Protein AF-A0A803NEM0-F1 (afdb_monomer_lite)

Foldseek 3Di:
DVVVVVVVLLVLLVQLLVCLLVLPPVSVVVSCVVPVCNQVVQQDDVDDPDQAGSLLSNLLVLSLVSNLSVCVSPVCQQLAAGPPWRHGSLLNNLLVLSQSSNVSSCVSPLCQQCRQTNQGDGSLLNNLLNLSQNSNLVNCVSPVCSQCGATPVRDGSVNNNVVNVHDHPPSPPPPPD

pLDDT: mean 86.52, std 13.96, range [38.09, 98.25]

InterPro domains:
  IPR00211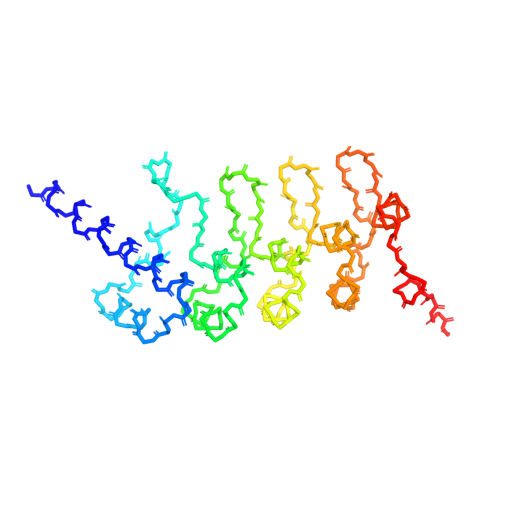0 Ankyrin repeat [PF12796] (90-166)
  IPR002110 Ankyrin repeat [PS50088] (85-117)
  IPR002110 Ankyrin repeat [PS50088] (119-141)
  IPR002110 Ankyrin repeat [SM00248] (11-40)
  IPR002110 Ankyrin repeat [SM00248] (50-79)
  IPR002110 Ankyrin repeat [SM00248] (85-114)
  IPR002110 Ankyrin repeat [SM00248] (119-148)
  IPR036770 Ankyrin repeat-containing domain superfamily [G3DSA:1.25.40.20] (12-175)
  IPR036770 Ankyrin repeat-containing domain superfamily [SSF48403] (16-166)

Sequence (177 aa):
MEAQIERSQLLAITRLYDAALKGDVPSLLKLLEEDPLILDRCIIGKSGSFMQSPLHVAANIGHVNFTEEIIKQKPELVELVDQIKRSSPLHIASAKGNLKIVEILLAVNPSICYTHDQDGKTPVHVAAINGQIEVLRTLLKVEPQAAWERTIGGGTVLHLCVKHKQIVFEVFDRNDG

Organism: Chenopodium quinoa (NCBI:txid63459)

Radius of gyration: 17.69 Å; chains: 1; bounding box: 37×31×61 Å

Structure (mmCIF, N/CA/C/O backbone):
data_AF-A0A803NEM0-F1
#
_entry.id   AF-A0A803NEM0-F1
#
loop_
_atom_site.group_PDB
_atom_site.id
_atom_site.type_symbol
_atom_site.label_atom_id
_atom_site.label_alt_id
_atom_site.label_comp_id
_atom_site.label_asym_id
_atom_site.label_entity_id
_atom_site.label_seq_id
_atom_site.pdbx_PDB_ins_code
_atom_site.Cartn_x
_atom_site.Cartn_y
_atom_site.Cartn_z
_atom_site.occupancy
_atom_site.B_iso_or_equiv
_atom_site.auth_seq_id
_atom_site.auth_comp_id
_atom_site.auth_asym_id
_atom_site.auth_atom_id
_atom_site.pdbx_PDB_model_num
ATOM 1 N N . MET A 1 1 ? -15.344 17.876 30.319 1.00 57.84 1 MET A N 1
ATOM 2 C CA . MET A 1 1 ? -15.927 16.643 29.746 1.00 57.84 1 MET A CA 1
ATOM 3 C C . MET A 1 1 ? -15.299 16.336 28.390 1.00 57.84 1 MET A C 1
ATOM 5 O O . MET A 1 1 ? -14.831 15.2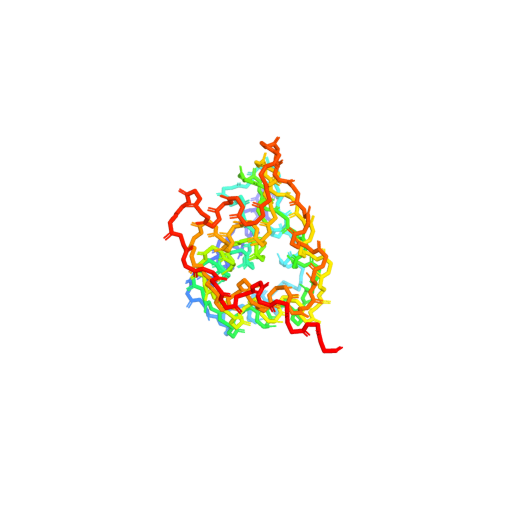23 28.210 1.00 57.84 1 MET A O 1
ATOM 9 N N . GLU A 1 2 ? -15.163 17.332 27.510 1.00 55.06 2 GLU A N 1
ATOM 10 C CA . GLU A 1 2 ? -14.490 17.213 26.200 1.00 55.06 2 GLU A CA 1
ATOM 11 C C . GLU A 1 2 ? -13.036 16.715 26.295 1.00 55.06 2 GLU A C 1
ATOM 13 O O . GLU A 1 2 ? -12.699 15.718 25.668 1.00 55.06 2 GLU A O 1
ATOM 18 N N . ALA A 1 3 ? -12.217 17.267 27.199 1.00 62.31 3 ALA A N 1
ATOM 19 C CA . ALA A 1 3 ? -10.824 16.825 27.381 1.00 62.31 3 ALA A CA 1
ATOM 20 C C . ALA A 1 3 ? -10.662 15.346 27.817 1.00 62.31 3 ALA A C 1
ATOM 22 O O . ALA A 1 3 ? -9.633 14.720 27.563 1.00 62.31 3 ALA A O 1
ATOM 23 N N . GLN A 1 4 ? -11.668 14.765 28.484 1.00 60.00 4 GLN A N 1
ATOM 24 C CA . GLN A 1 4 ? -11.642 13.355 28.900 1.00 60.00 4 GLN A CA 1
ATOM 25 C C . GLN A 1 4 ? -11.964 12.427 27.718 1.00 60.00 4 GLN A C 1
ATOM 27 O O . GLN A 1 4 ? -11.393 11.343 27.614 1.00 60.00 4 GLN A O 1
ATOM 32 N N . ILE A 1 5 ? -12.866 12.878 26.840 1.00 61.59 5 ILE A N 1
ATOM 33 C CA . ILE A 1 5 ? -13.292 12.185 25.620 1.00 61.59 5 ILE A CA 1
ATOM 34 C C . ILE A 1 5 ? -12.166 12.217 24.581 1.00 61.59 5 ILE A C 1
ATOM 36 O O . ILE A 1 5 ? -11.844 11.190 23.995 1.00 61.59 5 ILE A O 1
ATOM 40 N N . GLU A 1 6 ? -11.492 13.354 24.413 1.00 66.06 6 GLU A N 1
ATOM 41 C CA . GLU A 1 6 ? -10.321 13.455 23.531 1.00 66.06 6 GLU A CA 1
ATOM 42 C C . GLU A 1 6 ? -9.183 12.532 23.990 1.00 66.06 6 GLU A C 1
ATOM 44 O O . GLU A 1 6 ? -8.553 11.846 23.183 1.00 66.06 6 GLU A O 1
ATOM 49 N N . ARG A 1 7 ? -8.945 12.444 25.306 1.00 68.88 7 ARG A N 1
ATOM 50 C CA . ARG A 1 7 ? -7.903 11.576 25.867 1.00 68.88 7 ARG A CA 1
ATOM 51 C C . ARG A 1 7 ? -8.218 10.087 25.702 1.00 68.88 7 ARG A C 1
ATOM 53 O O . ARG A 1 7 ? -7.304 9.308 25.433 1.00 68.88 7 ARG A O 1
ATOM 60 N N . SER A 1 8 ? -9.478 9.677 25.867 1.00 69.62 8 SER A N 1
ATOM 61 C CA . SER A 1 8 ? -9.883 8.281 25.654 1.00 69.62 8 SER A CA 1
ATOM 62 C C . SER A 1 8 ? -9.849 7.894 24.173 1.00 69.62 8 SER A C 1
ATOM 64 O O . SER A 1 8 ? -9.383 6.803 23.844 1.00 69.62 8 SER A O 1
ATOM 66 N N . GLN A 1 9 ? -10.236 8.805 23.276 1.00 69.25 9 GLN A N 1
ATOM 67 C CA . GLN A 1 9 ? -10.135 8.615 21.827 1.00 69.25 9 GLN A CA 1
ATOM 68 C C . GLN A 1 9 ? -8.678 8.473 21.368 1.00 69.25 9 GLN A C 1
ATOM 70 O O . GLN A 1 9 ? -8.353 7.556 20.615 1.00 69.25 9 GLN A O 1
ATOM 75 N N . LEU A 1 10 ? -7.771 9.315 21.871 1.00 74.06 10 LEU A N 1
ATOM 76 C CA . LEU A 1 10 ? -6.347 9.243 21.533 1.00 74.06 10 LEU A CA 1
ATOM 77 C C . LEU A 1 10 ? -5.701 7.924 21.995 1.00 74.06 10 LEU A C 1
ATOM 79 O O . LEU A 1 10 ? -4.848 7.364 21.300 1.00 74.06 10 LEU A O 1
ATOM 83 N N . LEU A 1 11 ? -6.146 7.380 23.133 1.00 80.56 11 LEU A N 1
ATOM 84 C CA . LEU A 1 11 ? -5.715 6.067 23.613 1.00 80.56 11 LEU A CA 1
ATOM 85 C C . LEU A 1 11 ? -6.217 4.927 22.712 1.00 80.56 11 LEU A C 1
ATOM 87 O O . LEU A 1 11 ? -5.441 4.027 22.391 1.00 80.56 11 LEU A O 1
ATOM 91 N N . ALA A 1 12 ? -7.482 4.966 22.282 1.00 82.56 12 ALA A N 1
ATOM 92 C CA . ALA A 1 12 ? -8.048 3.966 21.372 1.00 82.56 12 ALA A CA 1
ATOM 93 C C . ALA A 1 12 ? -7.328 3.963 20.014 1.00 82.56 12 ALA A C 1
ATOM 95 O O . ALA A 1 12 ? -6.932 2.904 19.527 1.00 82.56 12 ALA A O 1
ATOM 96 N N . ILE A 1 13 ? -7.057 5.148 19.457 1.00 82.81 13 ILE A N 1
ATOM 97 C CA . ILE A 1 13 ? -6.282 5.303 18.218 1.00 82.81 13 ILE A CA 1
ATOM 98 C C . ILE A 1 13 ? -4.870 4.727 18.390 1.00 82.81 13 ILE A C 1
ATOM 100 O O . ILE A 1 13 ? -4.400 3.980 17.538 1.00 82.81 13 ILE A O 1
ATOM 104 N N . THR A 1 14 ? -4.204 5.003 19.512 1.00 85.62 14 THR A N 1
ATOM 105 C CA . THR A 1 14 ? -2.864 4.452 19.785 1.00 85.62 14 THR A CA 1
ATOM 106 C C . THR A 1 14 ? -2.878 2.920 19.843 1.00 85.62 14 THR A C 1
ATOM 108 O O . THR A 1 14 ? -2.011 2.276 19.256 1.00 85.62 14 THR A O 1
ATOM 111 N N . ARG A 1 15 ? -3.885 2.320 20.497 1.00 89.25 15 ARG A N 1
ATOM 112 C CA . ARG A 1 15 ? -4.072 0.857 20.547 1.00 89.25 15 ARG A CA 1
ATOM 113 C C . ARG A 1 15 ? -4.327 0.265 19.159 1.00 89.25 15 ARG A C 1
ATOM 115 O O . ARG A 1 15 ? -3.802 -0.802 18.859 1.00 89.25 15 ARG A O 1
ATOM 122 N N . LEU A 1 16 ? -5.084 0.961 18.311 1.00 90.44 16 LEU A N 1
ATOM 123 C CA . LEU A 1 16 ? -5.327 0.548 16.929 1.00 90.44 16 LEU A CA 1
ATOM 124 C C . LEU A 1 16 ? -4.029 0.517 16.112 1.00 90.44 16 LEU A C 1
ATOM 126 O O . LEU A 1 16 ? -3.782 -0.452 15.396 1.00 90.44 16 LEU A O 1
ATOM 130 N N . TYR A 1 17 ? -3.174 1.536 16.243 1.00 89.00 17 TYR A N 1
ATOM 131 C CA . TYR A 1 17 ? -1.869 1.542 15.576 1.00 89.00 17 TYR A CA 1
ATOM 132 C C . TYR A 1 17 ? -0.924 0.468 16.123 1.00 89.00 17 TYR A C 1
ATOM 134 O O . TYR A 1 17 ? -0.226 -0.159 15.335 1.00 89.00 17 TYR A O 1
ATOM 142 N N . ASP A 1 18 ? -0.922 0.197 17.430 1.00 91.25 18 ASP A N 1
ATOM 143 C CA . ASP A 1 18 ? -0.150 -0.916 18.005 1.00 91.25 18 ASP A CA 1
ATOM 144 C C . ASP A 1 18 ? -0.632 -2.279 17.473 1.00 91.25 18 ASP A C 1
ATOM 146 O O . ASP A 1 18 ? 0.182 -3.119 17.083 1.00 91.25 18 ASP A O 1
ATOM 150 N N . ALA A 1 19 ? -1.950 -2.474 17.355 1.00 93.62 19 ALA A N 1
ATOM 151 C CA . ALA A 1 19 ? -2.525 -3.661 16.725 1.00 93.62 19 ALA A CA 1
ATOM 152 C C . ALA A 1 19 ? -2.107 -3.776 15.250 1.00 93.62 19 ALA A C 1
ATOM 154 O O . ALA A 1 19 ? -1.696 -4.852 14.817 1.00 93.62 19 ALA A O 1
ATOM 155 N N . ALA A 1 20 ? -2.117 -2.671 14.497 1.00 92.75 20 ALA A N 1
ATOM 156 C CA . ALA A 1 20 ? -1.663 -2.640 13.106 1.00 92.75 20 ALA A CA 1
ATOM 157 C C . ALA A 1 20 ? -0.161 -2.908 12.954 1.00 92.75 20 ALA A C 1
ATOM 159 O O . ALA A 1 20 ? 0.243 -3.589 12.015 1.00 92.75 20 ALA A O 1
ATOM 160 N N . LEU A 1 21 ? 0.669 -2.425 13.883 1.00 92.38 21 LEU A N 1
ATOM 161 C CA . LEU A 1 21 ? 2.104 -2.718 13.918 1.00 92.38 21 LEU A CA 1
ATOM 162 C C . LEU A 1 21 ? 2.363 -4.212 14.164 1.00 92.38 21 LEU A C 1
ATOM 164 O O . LEU A 1 21 ? 3.244 -4.809 13.542 1.00 92.38 21 LEU A O 1
ATOM 168 N N . LYS A 1 22 ? 1.578 -4.832 15.050 1.00 94.00 22 LYS A N 1
ATOM 169 C CA . LYS A 1 22 ? 1.699 -6.254 15.406 1.00 94.00 22 LYS A CA 1
ATOM 170 C C . LYS A 1 22 ? 0.978 -7.201 14.443 1.00 94.00 22 LYS A C 1
ATOM 172 O O . LYS A 1 22 ? 1.284 -8.388 14.449 1.00 94.00 22 LYS A O 1
ATOM 177 N N . GLY A 1 23 ? 0.045 -6.696 13.636 1.00 93.94 23 GLY A N 1
ATOM 178 C CA . GLY A 1 23 ? -0.844 -7.520 12.813 1.00 93.94 23 GLY A CA 1
ATOM 179 C C . GLY A 1 23 ? -1.902 -8.262 13.637 1.00 93.94 23 GLY A C 1
ATOM 180 O O . GLY A 1 23 ? -2.378 -9.319 13.227 1.00 93.94 23 GLY A O 1
ATOM 181 N N . ASP A 1 24 ? -2.250 -7.737 14.814 1.00 95.56 24 ASP A N 1
ATOM 182 C CA . ASP A 1 24 ? -3.142 -8.379 15.782 1.00 95.56 24 ASP A CA 1
ATOM 183 C C . ASP A 1 24 ? -4.618 -8.155 15.414 1.00 95.56 24 ASP A C 1
ATOM 185 O O . ASP A 1 24 ? -5.232 -7.141 15.761 1.00 95.56 24 ASP A O 1
ATOM 189 N N . VAL A 1 25 ? -5.183 -9.123 14.688 1.00 95.38 25 VAL A N 1
ATOM 190 C CA . VAL A 1 25 ? -6.593 -9.124 14.269 1.00 95.38 25 VAL A CA 1
ATOM 191 C C . VAL A 1 25 ? -7.563 -9.200 15.460 1.00 95.38 25 VAL A C 1
ATOM 193 O O . VAL A 1 25 ? -8.503 -8.407 15.484 1.00 95.38 25 VAL A O 1
ATOM 196 N N . PRO A 1 26 ? -7.371 -10.071 16.473 1.00 95.31 26 PRO A N 1
ATOM 197 C CA . PRO A 1 26 ? -8.218 -10.062 17.668 1.00 95.31 26 PRO A CA 1
ATOM 198 C C . PRO A 1 26 ? -8.313 -8.696 18.356 1.00 95.31 26 PRO A C 1
ATOM 200 O O . PRO A 1 26 ? -9.410 -8.258 18.705 1.00 95.31 26 PRO A O 1
ATOM 203 N N . SER A 1 27 ? -7.185 -7.998 18.522 1.00 94.06 27 SER A N 1
ATOM 204 C CA . SER A 1 27 ? -7.189 -6.656 19.116 1.00 94.06 27 SER A CA 1
ATOM 205 C C . SER A 1 27 ? -7.927 -5.639 18.245 1.00 94.06 27 SER A C 1
ATOM 207 O O . SER A 1 27 ? -8.646 -4.802 18.787 1.00 94.06 27 SER A O 1
ATOM 209 N N . LEU A 1 28 ? -7.800 -5.722 16.916 1.00 93.56 28 LEU A N 1
ATOM 210 C CA . LEU A 1 28 ? -8.578 -4.898 15.984 1.00 93.56 28 LEU A CA 1
ATOM 211 C C . LEU A 1 28 ? -10.085 -5.132 16.146 1.00 93.56 28 LEU A C 1
ATOM 213 O O . LEU A 1 28 ? -10.828 -4.168 16.305 1.00 93.56 28 LEU A O 1
ATOM 217 N N . LEU A 1 29 ? -10.529 -6.390 16.140 1.00 94.06 29 LEU A N 1
ATOM 218 C CA . LEU A 1 29 ? -11.948 -6.734 16.271 1.00 94.06 29 LEU A CA 1
ATOM 219 C C . LEU A 1 29 ? -12.517 -6.255 17.606 1.00 94.06 29 LEU A C 1
ATOM 221 O O . LEU A 1 29 ? -13.570 -5.627 17.633 1.00 94.06 29 LEU A O 1
ATOM 225 N N . LYS A 1 30 ? -11.774 -6.438 18.701 1.00 93.88 30 LYS A N 1
ATOM 226 C CA . LYS A 1 30 ? -12.172 -5.921 20.013 1.00 93.88 30 LYS A CA 1
ATOM 227 C C . LYS A 1 30 ? -12.302 -4.394 20.024 1.00 93.88 30 LYS A C 1
ATOM 229 O O . LYS A 1 30 ? -13.219 -3.858 20.637 1.00 93.88 30 LYS A O 1
ATOM 234 N N . LEU A 1 31 ? -11.395 -3.678 19.358 1.00 91.31 31 LEU A N 1
ATOM 235 C CA . LEU A 1 31 ? -11.477 -2.218 19.245 1.00 91.31 31 LEU A CA 1
ATOM 236 C C . LEU A 1 31 ? -12.674 -1.770 18.395 1.00 91.31 31 LEU A C 1
ATOM 238 O O . LEU A 1 31 ? -13.276 -0.750 18.709 1.00 91.31 31 LEU A O 1
ATOM 242 N N . LEU A 1 32 ? -13.031 -2.528 17.356 1.00 90.38 32 LEU A N 1
ATOM 243 C CA . LEU A 1 32 ? -14.222 -2.280 16.537 1.00 90.38 32 LEU A CA 1
ATOM 244 C C . LEU A 1 32 ? -15.523 -2.559 17.300 1.00 90.38 32 LEU A C 1
ATOM 246 O O . LEU A 1 32 ? -16.499 -1.838 17.116 1.00 90.38 32 LEU A O 1
ATOM 250 N N . GLU A 1 33 ? -15.535 -3.567 18.175 1.00 90.94 33 GLU A N 1
ATOM 251 C CA . GLU A 1 33 ? -16.645 -3.815 19.103 1.00 90.94 33 GLU A CA 1
ATOM 252 C C . GLU A 1 33 ? -16.799 -2.671 20.120 1.00 90.94 33 GLU A C 1
ATOM 254 O O . GLU A 1 33 ? -17.919 -2.253 20.412 1.00 90.94 33 GLU A O 1
ATOM 259 N N . GLU A 1 34 ? -15.682 -2.151 20.650 1.00 89.81 34 GLU A N 1
ATOM 260 C CA . GLU A 1 34 ? -15.662 -1.006 21.574 1.00 89.81 34 GLU A CA 1
ATOM 261 C C . GLU A 1 34 ? -16.103 0.303 20.877 1.00 89.81 34 GLU A C 1
ATOM 263 O O . GLU A 1 34 ? -16.818 1.111 21.475 1.00 89.81 34 GLU A O 1
ATOM 268 N N . ASP A 1 35 ? -15.685 0.527 19.627 1.00 87.94 35 ASP A N 1
ATOM 269 C CA . ASP A 1 35 ? -15.985 1.729 18.839 1.00 87.94 35 ASP A CA 1
ATOM 270 C C . ASP A 1 35 ? -16.051 1.413 17.328 1.00 87.94 35 ASP A C 1
ATOM 272 O O . ASP A 1 35 ? -15.025 1.429 16.640 1.00 87.94 35 ASP A O 1
ATOM 276 N N . PRO A 1 36 ? -17.256 1.203 16.763 1.00 85.00 36 PRO A N 1
ATOM 277 C CA . PRO A 1 36 ? -17.418 0.856 15.347 1.00 85.00 36 PRO A CA 1
ATOM 278 C C . PRO A 1 36 ? -16.900 1.925 14.374 1.00 85.00 36 PRO A C 1
ATOM 280 O O . PRO A 1 36 ? -16.579 1.625 13.228 1.00 85.00 36 PRO A O 1
ATOM 283 N N . LEU A 1 37 ? -16.805 3.181 14.822 1.00 85.25 37 LEU A N 1
ATOM 284 C CA . LEU A 1 37 ? -16.359 4.316 14.008 1.00 85.25 37 LEU A CA 1
ATOM 285 C C . LEU A 1 37 ? -14.868 4.627 14.197 1.00 85.25 37 LEU A C 1
ATOM 287 O O . LEU A 1 37 ? -14.382 5.650 13.707 1.00 85.25 37 LEU A O 1
ATOM 291 N N . ILE A 1 38 ? -14.115 3.769 14.896 1.00 86.50 38 ILE A N 1
ATOM 292 C CA . ILE A 1 38 ? -12.688 3.993 15.159 1.00 86.50 38 ILE A CA 1
ATOM 293 C C . ILE A 1 38 ? -11.880 4.129 13.859 1.00 86.50 38 ILE A C 1
ATOM 295 O O . ILE A 1 38 ? -10.962 4.950 13.782 1.00 86.50 38 ILE A O 1
ATOM 299 N N . LEU A 1 39 ? -12.263 3.390 12.809 1.00 85.88 39 LEU A N 1
ATOM 300 C CA . LEU A 1 39 ? -11.621 3.459 11.496 1.00 85.88 39 LEU A CA 1
ATOM 301 C C . LEU A 1 39 ? -11.935 4.760 10.750 1.00 85.88 39 LEU A C 1
ATOM 303 O O . LEU A 1 39 ? -11.081 5.231 10.010 1.00 85.88 39 LEU A O 1
ATOM 307 N N . ASP A 1 40 ? -13.094 5.382 10.969 1.00 82.50 40 ASP A N 1
ATOM 308 C CA . ASP A 1 40 ? -13.416 6.706 10.416 1.00 82.50 40 ASP A CA 1
ATOM 309 C C . ASP A 1 40 ? -12.627 7.815 11.112 1.00 82.50 40 ASP A C 1
ATOM 311 O O . ASP A 1 40 ? -12.107 8.725 10.472 1.00 82.50 40 ASP A O 1
ATOM 315 N N . ARG A 1 41 ? -12.484 7.718 12.436 1.00 76.88 41 ARG A N 1
ATOM 316 C CA . ARG A 1 41 ? -11.767 8.715 13.246 1.00 76.88 41 ARG A CA 1
ATOM 317 C C . ARG A 1 41 ? -10.252 8.641 13.084 1.00 76.88 41 ARG A C 1
ATOM 319 O O . ARG A 1 41 ? -9.565 9.635 13.306 1.00 76.88 41 ARG A O 1
ATOM 326 N N . CYS A 1 42 ? -9.721 7.480 12.696 1.00 70.50 42 CYS A N 1
ATOM 327 C CA . CYS A 1 42 ? -8.296 7.325 12.409 1.00 70.50 42 CYS A CA 1
ATOM 328 C C . CYS A 1 42 ? -7.887 7.923 11.048 1.00 70.50 42 CYS A C 1
ATOM 330 O O . CYS A 1 42 ? -6.689 8.018 10.765 1.00 70.50 42 CYS A O 1
ATOM 332 N N . ILE A 1 43 ? -8.858 8.367 10.230 1.00 62.19 43 ILE A N 1
ATOM 333 C CA . ILE A 1 43 ? -8.615 9.075 8.972 1.00 62.19 43 ILE A CA 1
ATOM 334 C C . ILE A 1 43 ? -8.114 10.483 9.291 1.00 62.19 43 ILE A C 1
ATOM 336 O O . ILE A 1 43 ? -8.877 11.429 9.459 1.00 62.19 43 ILE A O 1
ATOM 340 N N . ILE A 1 44 ? -6.788 10.591 9.361 1.00 59.72 44 ILE A N 1
ATOM 341 C CA . ILE A 1 44 ? -6.009 11.783 9.026 1.00 59.72 44 ILE A CA 1
ATOM 342 C C . ILE A 1 44 ? -6.591 13.077 9.631 1.00 59.72 44 ILE A C 1
ATOM 344 O O . ILE A 1 44 ? -7.013 14.013 8.948 1.00 59.72 44 ILE A O 1
ATOM 348 N N . GLY A 1 45 ? -6.580 13.153 10.961 1.00 48.56 45 GLY A N 1
ATOM 349 C CA . GLY A 1 45 ? -6.708 14.434 11.641 1.00 48.56 45 GLY A CA 1
ATOM 350 C C . GLY A 1 45 ? -5.483 15.292 11.323 1.00 48.56 45 GLY A C 1
ATOM 351 O O . GLY A 1 45 ? -4.359 14.868 11.578 1.00 48.56 45 GLY A O 1
ATOM 352 N N . LYS A 1 46 ? -5.685 16.525 10.837 1.00 46.00 46 LYS A N 1
ATOM 353 C CA . LYS A 1 46 ? -4.653 17.571 10.617 1.00 46.00 46 LYS A CA 1
ATOM 354 C C . LYS A 1 46 ? -3.764 17.899 11.843 1.00 46.00 46 LYS A C 1
ATOM 356 O O . LYS A 1 46 ? -2.958 18.818 11.772 1.00 46.00 46 LYS A O 1
ATOM 361 N N . SER A 1 47 ? -3.918 17.187 12.958 1.00 47.75 47 SER A N 1
ATOM 362 C CA . SER A 1 47 ? -3.240 17.421 14.233 1.00 47.75 47 SER A CA 1
ATOM 363 C C . SER A 1 47 ? -2.840 16.120 14.962 1.00 47.75 47 SER A C 1
ATOM 365 O O . SER A 1 47 ? -2.555 16.158 16.157 1.00 47.75 47 SER A O 1
ATOM 367 N N . GLY A 1 48 ? -2.835 14.961 14.291 1.00 52.09 48 GLY A N 1
ATOM 368 C CA . GLY A 1 48 ? -2.453 13.685 14.907 1.00 52.09 48 GLY A CA 1
ATOM 369 C C . GLY A 1 48 ? -0.979 13.329 14.697 1.00 52.09 48 GLY A C 1
ATOM 370 O O . GLY A 1 48 ? -0.438 13.503 13.613 1.00 52.09 48 GLY A O 1
ATOM 371 N N . SER A 1 49 ? -0.345 12.742 15.710 1.00 57.28 49 SER A N 1
ATOM 372 C CA . SER A 1 49 ? 1.000 12.140 15.667 1.00 57.28 49 SER A CA 1
ATOM 373 C C . SER A 1 49 ? 1.165 10.998 14.644 1.00 57.28 49 SER A C 1
ATOM 375 O O . SER A 1 49 ? 2.288 10.556 14.406 1.00 57.28 49 SER A O 1
ATOM 377 N N . PHE A 1 50 ? 0.076 10.532 14.021 1.00 61.91 50 PHE A N 1
ATOM 378 C CA . PHE A 1 50 ? 0.062 9.470 13.015 1.00 61.91 50 PHE A CA 1
ATOM 379 C C . PHE A 1 50 ? -0.357 10.037 11.653 1.00 61.91 50 PHE A C 1
ATOM 381 O O . PHE A 1 50 ? -1.499 10.448 11.465 1.00 61.91 50 PHE A O 1
ATOM 388 N N . MET A 1 51 ? 0.575 10.051 10.697 1.00 77.81 51 MET A N 1
ATOM 389 C CA . MET A 1 51 ? 0.371 10.618 9.353 1.00 77.81 51 MET A CA 1
ATOM 390 C C . MET A 1 51 ? -0.080 9.589 8.301 1.00 77.81 51 MET A C 1
ATOM 392 O O . MET A 1 51 ? -0.222 9.932 7.129 1.00 77.81 51 MET A O 1
ATOM 396 N N . GLN A 1 52 ? -0.276 8.332 8.699 1.00 84.38 52 GLN A N 1
ATOM 397 C CA . GLN A 1 52 ? -0.605 7.189 7.842 1.00 84.38 52 GLN A CA 1
ATOM 398 C C . GLN A 1 52 ? -1.762 6.421 8.471 1.00 84.38 52 GLN A C 1
ATOM 400 O O . GLN A 1 52 ? -1.776 6.328 9.686 1.00 84.38 52 GLN A O 1
ATOM 405 N N . SER A 1 53 ? -2.677 5.836 7.693 1.00 90.44 53 SER A N 1
ATOM 406 C CA . SER A 1 53 ? -3.760 5.010 8.260 1.00 90.44 53 SER A CA 1
ATOM 407 C C . SER A 1 53 ? -3.264 3.634 8.740 1.00 90.44 53 SER A C 1
ATOM 409 O O . SER A 1 53 ? -2.201 3.181 8.303 1.00 90.44 53 SER A O 1
ATOM 411 N N . PRO A 1 54 ? -4.038 2.901 9.562 1.00 91.44 54 PRO A N 1
ATOM 412 C CA . PRO A 1 54 ? -3.688 1.536 9.969 1.00 91.44 54 PRO A CA 1
ATOM 413 C C . PRO A 1 54 ? -3.442 0.589 8.783 1.00 91.44 54 PRO A C 1
ATOM 415 O O . PRO A 1 54 ? -2.579 -0.283 8.859 1.00 91.44 54 PRO A O 1
ATOM 418 N N . LEU A 1 55 ? -4.134 0.803 7.655 1.00 94.44 55 LEU A N 1
ATOM 419 C CA . LEU A 1 55 ? -3.936 0.029 6.427 1.00 94.44 55 LEU A CA 1
ATOM 420 C C . LEU A 1 55 ? -2.566 0.293 5.780 1.00 94.44 55 LEU A C 1
ATOM 422 O O . LEU A 1 55 ? -1.932 -0.639 5.295 1.00 94.44 55 LEU A O 1
ATOM 426 N N . HIS A 1 56 ? -2.066 1.533 5.820 1.00 93.81 56 HIS A N 1
ATOM 427 C CA . HIS A 1 56 ? -0.707 1.852 5.359 1.00 93.81 56 HIS A CA 1
ATOM 428 C C . HIS A 1 56 ? 0.343 1.121 6.201 1.00 93.81 56 HIS A C 1
ATOM 430 O O . HIS A 1 56 ? 1.311 0.589 5.661 1.00 93.81 56 HIS A O 1
ATOM 436 N N . VAL A 1 57 ? 0.142 1.072 7.522 1.00 92.75 57 VAL A N 1
ATOM 437 C CA . VAL A 1 57 ? 1.043 0.375 8.449 1.00 92.75 57 VAL A CA 1
ATOM 438 C C . VAL A 1 57 ? 1.042 -1.128 8.172 1.00 92.75 57 VAL A C 1
ATOM 440 O O . VAL A 1 57 ? 2.110 -1.718 8.005 1.00 92.75 57 VAL A O 1
ATOM 443 N N . ALA A 1 58 ? -0.139 -1.733 8.038 1.00 95.06 58 ALA A N 1
ATOM 444 C CA . ALA A 1 58 ? -0.274 -3.148 7.705 1.00 95.06 58 ALA A CA 1
ATOM 445 C C . ALA A 1 58 ? 0.373 -3.486 6.349 1.00 95.06 58 ALA A C 1
ATOM 447 O O . ALA A 1 58 ? 1.130 -4.454 6.255 1.00 95.06 58 ALA A O 1
ATOM 448 N N . ALA A 1 59 ? 0.164 -2.642 5.330 1.00 96.00 59 ALA A N 1
ATOM 449 C CA . ALA A 1 59 ? 0.789 -2.770 4.014 1.00 96.00 59 ALA A CA 1
ATOM 450 C C . ALA A 1 59 ? 2.317 -2.616 4.055 1.00 96.00 59 ALA A C 1
ATOM 452 O O . ALA A 1 59 ? 3.018 -3.292 3.303 1.00 96.00 59 ALA A O 1
ATOM 453 N N . ASN A 1 60 ? 2.844 -1.759 4.936 1.00 94.25 60 ASN A N 1
ATOM 454 C CA . ASN A 1 60 ? 4.282 -1.541 5.110 1.00 94.25 60 ASN A CA 1
ATOM 455 C C . ASN A 1 60 ? 4.984 -2.743 5.744 1.00 94.25 60 ASN A C 1
ATOM 457 O O . ASN A 1 60 ? 6.122 -3.044 5.381 1.00 94.25 60 ASN A O 1
ATOM 461 N N . ILE A 1 61 ? 4.323 -3.404 6.695 1.00 94.81 61 ILE A N 1
ATOM 462 C CA . ILE A 1 61 ? 4.895 -4.543 7.422 1.00 94.81 61 ILE A CA 1
ATOM 463 C C . ILE A 1 61 ? 4.633 -5.865 6.692 1.00 94.81 61 ILE A C 1
ATOM 465 O O . ILE A 1 61 ? 5.470 -6.759 6.746 1.00 94.81 61 ILE A O 1
ATOM 469 N N . GLY A 1 62 ? 3.521 -5.975 5.959 1.00 95.31 62 GLY A N 1
ATOM 470 C CA . GLY A 1 62 ? 3.134 -7.198 5.250 1.00 95.31 62 GLY A CA 1
ATOM 471 C C . GLY A 1 62 ? 2.100 -8.049 5.988 1.00 95.31 62 GLY A C 1
ATOM 472 O O . GLY A 1 62 ? 2.000 -9.248 5.737 1.00 95.31 62 GLY A O 1
ATOM 473 N N . HIS A 1 63 ? 1.310 -7.456 6.887 1.00 97.31 63 HIS A N 1
ATOM 474 C CA . HIS A 1 63 ? 0.290 -8.181 7.652 1.00 97.31 63 HIS A CA 1
ATOM 475 C C . HIS A 1 63 ? -0.957 -8.445 6.806 1.00 97.31 63 HIS A C 1
ATOM 477 O O . HIS A 1 63 ? -1.915 -7.670 6.824 1.00 97.31 63 HIS A O 1
ATOM 483 N N . VAL A 1 64 ? -0.944 -9.551 6.059 1.00 96.94 64 VAL A N 1
ATOM 484 C CA . VAL A 1 64 ? -2.012 -9.939 5.121 1.00 96.94 64 VAL A CA 1
ATOM 485 C C . VAL A 1 64 ? -3.364 -10.093 5.822 1.00 96.94 64 VAL A C 1
ATOM 487 O O . VAL A 1 64 ? -4.311 -9.410 5.454 1.00 96.94 64 VAL A O 1
ATOM 490 N N . ASN A 1 65 ? -3.450 -10.912 6.874 1.00 97.00 65 ASN A N 1
ATOM 491 C CA . ASN A 1 65 ? -4.724 -11.181 7.560 1.00 97.00 65 ASN A CA 1
ATOM 492 C C . ASN A 1 65 ? -5.338 -9.906 8.158 1.00 97.00 65 ASN A C 1
ATOM 494 O O . ASN A 1 65 ? -6.547 -9.702 8.115 1.00 97.00 65 ASN A O 1
ATOM 498 N N . PHE A 1 66 ? -4.489 -9.026 8.694 1.00 96.44 66 PHE A N 1
ATOM 499 C CA . PHE A 1 66 ? -4.914 -7.738 9.236 1.00 96.44 66 PHE A CA 1
ATOM 500 C C . PHE A 1 66 ? -5.408 -6.792 8.138 1.00 96.44 66 PHE A C 1
ATOM 502 O O . PHE A 1 66 ? -6.404 -6.098 8.316 1.00 96.44 66 PHE A O 1
ATOM 509 N N . THR A 1 67 ? -4.739 -6.802 6.984 1.00 97.12 67 THR A N 1
ATOM 510 C CA . THR A 1 67 ? -5.143 -6.054 5.787 1.00 97.12 67 THR A CA 1
ATOM 511 C C . THR A 1 67 ? -6.514 -6.514 5.292 1.00 97.12 67 THR A C 1
ATOM 513 O O . THR A 1 67 ? -7.388 -5.677 5.081 1.00 97.12 67 THR A O 1
ATOM 516 N N . GLU A 1 68 ? -6.720 -7.827 5.143 1.00 96.81 68 GLU A N 1
ATOM 517 C CA . GLU A 1 68 ? -8.008 -8.392 4.724 1.00 96.81 68 GLU A CA 1
ATOM 518 C C . GLU A 1 68 ? -9.127 -7.990 5.680 1.00 96.81 68 GLU A C 1
ATOM 520 O O . GLU A 1 68 ? -10.193 -7.574 5.232 1.00 96.81 68 GLU A O 1
ATOM 525 N N . GLU A 1 69 ? -8.888 -8.077 6.989 1.00 95.94 69 GLU A N 1
ATOM 526 C CA . GLU A 1 69 ? -9.919 -7.748 7.965 1.00 95.94 69 GLU A CA 1
ATOM 527 C C . GLU A 1 69 ? -10.256 -6.255 7.966 1.00 95.94 69 GLU A C 1
ATOM 529 O O . GLU A 1 69 ? -11.429 -5.906 7.914 1.00 95.94 69 GLU A O 1
ATOM 534 N N . ILE A 1 70 ? -9.264 -5.358 7.913 1.00 94.00 70 ILE A N 1
ATOM 535 C CA . ILE A 1 70 ? -9.535 -3.916 7.792 1.00 94.00 70 ILE A CA 1
ATOM 536 C C . ILE A 1 70 ? -10.362 -3.604 6.546 1.00 94.00 70 ILE A C 1
ATOM 538 O O . ILE A 1 70 ? -11.304 -2.818 6.622 1.00 94.00 70 ILE A O 1
ATOM 542 N N . ILE A 1 71 ? -10.027 -4.211 5.409 1.00 95.00 71 ILE A N 1
ATOM 543 C CA . ILE A 1 71 ? -10.715 -3.964 4.140 1.00 95.00 71 ILE A CA 1
ATOM 544 C C . ILE A 1 71 ? -12.160 -4.462 4.179 1.00 95.00 71 ILE A C 1
ATOM 546 O O . ILE A 1 71 ? -13.039 -3.780 3.659 1.00 95.00 71 ILE A O 1
ATOM 550 N N . LYS A 1 72 ? -12.431 -5.609 4.818 1.00 94.94 72 LYS A N 1
ATOM 551 C CA . LYS A 1 72 ? -13.810 -6.093 5.011 1.00 94.94 72 LYS A CA 1
ATOM 552 C C . LYS A 1 72 ? -14.658 -5.102 5.803 1.00 94.94 72 LYS A C 1
ATOM 554 O O . LYS A 1 72 ? -15.834 -4.941 5.501 1.00 94.94 72 LYS A O 1
ATOM 559 N N . GLN A 1 73 ? -14.067 -4.471 6.816 1.00 92.75 73 GLN A N 1
ATOM 560 C CA . GLN A 1 73 ? -14.769 -3.526 7.683 1.00 92.75 73 GLN A CA 1
ATOM 561 C C . GLN A 1 73 ? -14.911 -2.148 7.025 1.00 92.75 73 GLN A C 1
ATOM 563 O O . GLN A 1 73 ? -15.929 -1.483 7.203 1.00 92.75 73 GLN A O 1
ATOM 568 N N . LYS A 1 74 ? -13.892 -1.706 6.275 1.00 92.31 74 LYS A N 1
ATOM 569 C CA . LYS A 1 74 ? -13.860 -0.388 5.635 1.00 92.31 74 LYS A CA 1
ATOM 570 C C . LYS A 1 74 ? -13.042 -0.395 4.332 1.00 92.31 74 LYS A C 1
ATOM 572 O O . LYS A 1 74 ? -11.848 -0.065 4.351 1.00 92.31 74 LYS A O 1
ATOM 577 N N . PRO A 1 75 ? -13.655 -0.752 3.191 1.00 93.69 75 PRO A N 1
ATOM 578 C CA . PRO A 1 75 ? -12.951 -0.871 1.917 1.00 93.69 75 PRO A CA 1
ATOM 579 C C . PRO A 1 75 ? -12.458 0.476 1.375 1.00 93.69 75 PRO A C 1
ATOM 581 O O . PRO A 1 75 ? -11.457 0.509 0.670 1.00 93.69 75 PRO A O 1
ATOM 584 N N . GLU A 1 76 ? -13.071 1.603 1.745 1.00 92.12 76 GLU A N 1
ATOM 585 C CA . GLU A 1 76 ? -12.683 2.936 1.253 1.00 92.12 76 GLU A CA 1
ATOM 586 C C . GLU A 1 76 ? -11.260 3.337 1.683 1.00 92.12 76 GLU A C 1
ATOM 588 O O . GLU A 1 76 ? -10.638 4.217 1.088 1.00 92.12 76 GLU A O 1
ATOM 593 N N . LEU A 1 77 ? -10.697 2.671 2.701 1.00 91.94 77 LEU A N 1
ATOM 594 C CA . LEU A 1 77 ? -9.331 2.925 3.161 1.00 91.94 77 LEU A CA 1
ATOM 595 C C . LEU A 1 77 ? -8.266 2.599 2.106 1.00 91.94 77 LEU A C 1
ATOM 597 O O . LEU A 1 77 ? -7.148 3.105 2.231 1.00 91.94 77 LEU A O 1
ATOM 601 N N . VAL A 1 78 ? -8.579 1.790 1.086 1.00 94.88 78 VAL A N 1
ATOM 602 C CA . VAL A 1 78 ? -7.624 1.444 0.016 1.00 94.88 78 VAL A CA 1
ATOM 603 C C . VAL A 1 78 ? -7.246 2.648 -0.854 1.00 94.88 78 VAL A C 1
ATOM 605 O O . VAL A 1 78 ? -6.149 2.679 -1.412 1.00 94.88 78 VAL A O 1
ATOM 608 N N . GLU A 1 79 ? -8.125 3.650 -0.941 1.00 93.69 79 GLU A N 1
ATOM 609 C CA . GLU A 1 79 ? -7.930 4.868 -1.742 1.00 93.69 79 GLU A CA 1
ATOM 610 C C . GLU A 1 79 ? -7.238 5.988 -0.960 1.00 93.69 79 GLU A C 1
ATOM 612 O O . GLU A 1 79 ? -6.748 6.960 -1.540 1.00 93.69 79 GLU A O 1
ATOM 617 N N . LEU A 1 80 ? -7.191 5.863 0.367 1.00 92.00 80 LEU A N 1
ATOM 618 C CA . LEU A 1 80 ? -6.640 6.886 1.237 1.00 92.00 80 LEU A CA 1
ATOM 619 C C . LEU A 1 80 ? -5.136 7.040 0.997 1.00 92.00 80 LEU A C 1
ATOM 621 O O . LEU A 1 80 ? -4.412 6.057 0.894 1.00 92.00 80 LEU A O 1
ATOM 625 N N . VAL A 1 81 ? -4.656 8.280 0.972 1.00 92.00 81 VAL A N 1
ATOM 626 C CA . VAL A 1 81 ? -3.228 8.593 0.859 1.00 92.00 81 VAL A CA 1
ATOM 627 C C . VAL A 1 81 ? -2.695 9.158 2.166 1.00 92.00 81 VAL A C 1
ATOM 629 O O . VAL A 1 81 ? -3.391 9.914 2.845 1.00 92.00 81 VAL A O 1
ATOM 632 N N . ASP A 1 82 ? -1.458 8.819 2.518 1.00 89.50 82 ASP A N 1
ATOM 633 C CA . ASP A 1 82 ? -0.804 9.393 3.691 1.00 89.50 82 ASP A CA 1
ATOM 634 C C . ASP A 1 82 ? -0.515 10.900 3.550 1.00 89.50 82 ASP A C 1
ATOM 636 O O . ASP A 1 82 ? -0.517 11.472 2.460 1.00 89.50 82 ASP A O 1
ATOM 640 N N . GLN A 1 83 ? -0.264 11.582 4.670 1.00 84.94 83 GLN A N 1
ATOM 641 C CA . GLN A 1 83 ? 0.060 13.017 4.647 1.00 84.94 83 GLN A CA 1
ATOM 642 C C . GLN A 1 83 ? 1.529 13.313 4.355 1.00 84.94 83 GLN A C 1
ATOM 644 O O . GLN A 1 83 ? 1.869 14.460 4.078 1.00 84.94 83 GLN A O 1
ATOM 649 N N . ILE A 1 84 ? 2.400 12.306 4.446 1.00 84.25 84 ILE A N 1
ATOM 650 C CA . ILE A 1 84 ? 3.848 12.500 4.332 1.00 84.25 84 ILE A CA 1
ATOM 651 C C . ILE A 1 84 ? 4.248 12.606 2.873 1.00 84.25 84 ILE A C 1
ATOM 653 O O . ILE A 1 84 ? 4.967 13.520 2.494 1.00 84.25 84 ILE A O 1
ATOM 657 N N . LYS A 1 85 ? 3.817 11.626 2.078 1.00 88.50 85 LYS A N 1
ATOM 658 C CA . LYS A 1 85 ? 4.217 11.448 0.687 1.00 88.50 85 LYS A CA 1
ATOM 659 C C . LYS A 1 85 ? 3.027 11.318 -0.241 1.00 88.50 85 LYS A C 1
ATOM 661 O O . LYS A 1 85 ? 3.231 11.048 -1.419 1.00 88.50 85 LYS A O 1
ATOM 666 N N . ARG A 1 86 ? 1.797 11.469 0.258 1.00 92.69 86 ARG A N 1
ATOM 667 C CA . ARG A 1 86 ? 0.579 11.143 -0.493 1.00 92.69 86 ARG A CA 1
ATOM 668 C C . ARG A 1 86 ? 0.614 9.720 -1.052 1.00 92.69 86 ARG A C 1
ATOM 670 O O . ARG A 1 86 ? 0.053 9.449 -2.108 1.00 92.69 86 ARG A O 1
ATOM 677 N N . SER A 1 87 ? 1.293 8.809 -0.362 1.00 93.88 87 SER A N 1
ATOM 678 C CA . SER A 1 87 ? 1.388 7.416 -0.786 1.00 93.88 87 SER A CA 1
ATOM 679 C C . SER A 1 87 ? 0.138 6.674 -0.335 1.00 93.88 87 SER A C 1
ATOM 681 O O . SER A 1 87 ? -0.241 6.791 0.822 1.00 93.88 87 SER A O 1
ATOM 683 N N . SER A 1 88 ? -0.490 5.913 -1.231 1.00 95.69 88 SER A N 1
ATOM 684 C CA . SER A 1 88 ? -1.582 4.992 -0.876 1.00 95.69 88 SER A CA 1
ATOM 685 C C . SER A 1 88 ? -1.042 3.680 -0.282 1.00 95.69 88 SER A C 1
ATOM 687 O O . SER A 1 88 ? 0.144 3.371 -0.468 1.00 95.69 88 SER A O 1
ATOM 689 N N . PRO A 1 89 ? -1.881 2.839 0.358 1.00 96.25 89 PRO A N 1
ATOM 690 C CA . PRO A 1 89 ? -1.477 1.503 0.788 1.00 96.25 89 PRO A CA 1
ATOM 691 C C . PRO A 1 89 ? -0.880 0.674 -0.352 1.00 96.25 89 PRO A C 1
ATOM 693 O O . PRO A 1 89 ? 0.074 -0.072 -0.127 1.00 96.25 89 PRO A O 1
ATOM 696 N N . LEU A 1 90 ? -1.371 0.862 -1.587 1.00 98.00 90 LEU A N 1
ATOM 697 C CA . LEU A 1 90 ? -0.827 0.175 -2.754 1.00 98.00 90 LEU A CA 1
ATOM 698 C C . LEU A 1 90 ? 0.608 0.620 -3.065 1.00 98.00 90 LEU A C 1
ATOM 700 O O . LEU A 1 90 ? 1.447 -0.240 -3.295 1.00 98.00 90 LEU A O 1
ATOM 704 N N . HIS A 1 91 ? 0.942 1.915 -2.987 1.00 97.81 91 HIS A N 1
ATOM 705 C CA . HIS A 1 91 ? 2.334 2.372 -3.160 1.00 97.81 91 HIS A CA 1
ATOM 706 C C . HIS A 1 91 ? 3.280 1.682 -2.178 1.00 97.81 91 HIS A C 1
ATOM 708 O O . HIS A 1 91 ? 4.357 1.220 -2.554 1.00 97.81 91 HIS A O 1
ATOM 714 N N . ILE A 1 92 ? 2.868 1.609 -0.913 1.00 96.62 92 ILE A N 1
ATOM 715 C CA . ILE A 1 92 ? 3.660 1.005 0.154 1.00 96.62 92 ILE A CA 1
ATOM 716 C C . ILE A 1 92 ? 3.833 -0.496 -0.097 1.00 96.62 92 ILE A C 1
ATOM 718 O O . ILE A 1 92 ? 4.966 -0.980 -0.116 1.00 96.62 92 ILE A O 1
ATOM 722 N N . ALA A 1 93 ? 2.740 -1.225 -0.340 1.00 97.69 93 ALA A N 1
ATOM 723 C CA . ALA A 1 93 ? 2.793 -2.653 -0.644 1.00 97.69 93 ALA A CA 1
ATOM 724 C C . ALA A 1 93 ? 3.658 -2.927 -1.884 1.00 97.69 93 ALA A C 1
ATOM 726 O O . ALA A 1 93 ? 4.459 -3.866 -1.892 1.00 97.69 93 ALA A O 1
ATOM 727 N N . SER A 1 94 ? 3.567 -2.054 -2.893 1.00 97.75 94 SER A N 1
ATOM 728 C CA . SER A 1 94 ? 4.355 -2.143 -4.114 1.00 97.75 94 SER A CA 1
ATOM 729 C C . SER A 1 94 ? 5.838 -1.870 -3.912 1.00 97.75 94 SER A C 1
ATOM 731 O O . SER A 1 94 ? 6.652 -2.532 -4.544 1.00 97.75 94 SER A O 1
ATOM 733 N N . ALA A 1 95 ? 6.216 -0.950 -3.021 1.00 96.62 95 ALA A N 1
ATOM 734 C CA . ALA A 1 95 ? 7.618 -0.727 -2.662 1.00 96.62 95 ALA A CA 1
ATOM 735 C C . ALA A 1 95 ? 8.211 -1.931 -1.920 1.00 96.62 95 ALA A C 1
ATOM 737 O O . ALA A 1 95 ? 9.369 -2.299 -2.131 1.00 96.62 95 ALA A O 1
ATOM 738 N N . LYS A 1 96 ? 7.411 -2.536 -1.034 1.00 96.56 96 LYS A N 1
ATOM 739 C CA . LYS A 1 96 ? 7.825 -3.647 -0.169 1.00 96.56 96 LYS A CA 1
ATOM 740 C C . LYS A 1 96 ? 7.832 -5.008 -0.856 1.00 96.56 96 LYS A C 1
ATOM 742 O O . LYS A 1 96 ? 8.441 -5.924 -0.319 1.00 96.56 96 LYS A O 1
ATOM 747 N N . GLY A 1 97 ? 7.189 -5.140 -2.014 1.00 95.69 97 GLY A N 1
ATOM 748 C CA . GLY A 1 97 ? 7.054 -6.434 -2.684 1.00 95.69 97 GLY A CA 1
ATOM 749 C C . GLY A 1 97 ? 5.986 -7.328 -2.050 1.00 95.69 97 GLY A C 1
ATOM 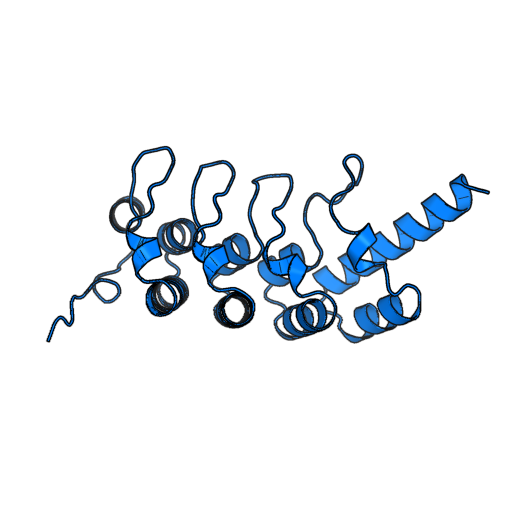750 O O . GLY A 1 97 ? 6.000 -8.538 -2.256 1.00 95.69 97 GLY A O 1
ATOM 751 N N . ASN A 1 98 ? 5.054 -6.755 -1.280 1.00 96.88 98 ASN A N 1
ATOM 752 C CA . ASN A 1 98 ? 4.005 -7.496 -0.579 1.00 96.88 98 ASN A CA 1
ATOM 753 C C . ASN A 1 98 ? 2.900 -7.917 -1.559 1.00 96.88 98 ASN A C 1
ATOM 755 O O . ASN A 1 98 ? 1.795 -7.373 -1.538 1.00 96.88 98 ASN A O 1
ATOM 759 N N . LEU A 1 99 ? 3.210 -8.891 -2.422 1.00 97.06 99 LEU A N 1
ATOM 760 C CA . LEU A 1 99 ? 2.361 -9.334 -3.531 1.00 97.06 99 LEU A CA 1
ATOM 761 C C . LEU A 1 99 ? 0.936 -9.663 -3.085 1.00 97.06 99 LEU A C 1
ATOM 763 O O . LEU A 1 99 ? -0.020 -9.218 -3.710 1.00 97.06 99 LEU A O 1
ATOM 767 N N . LYS A 1 100 ? 0.778 -10.375 -1.965 1.00 98.06 100 LYS A N 1
ATOM 768 C CA . LYS A 1 100 ? -0.556 -10.763 -1.506 1.00 98.06 100 LYS A CA 1
ATOM 769 C C . LYS A 1 100 ? -1.429 -9.559 -1.140 1.00 98.06 100 LYS A C 1
ATOM 771 O O . LYS A 1 100 ? -2.608 -9.533 -1.468 1.00 98.06 100 LYS A O 1
ATOM 776 N N . ILE A 1 101 ? -0.839 -8.544 -0.508 1.00 98.19 101 ILE A N 1
ATOM 777 C CA . ILE A 1 101 ? -1.536 -7.292 -0.182 1.00 98.19 101 ILE A CA 1
ATOM 778 C C . ILE A 1 101 ? -1.870 -6.521 -1.460 1.00 98.19 101 ILE A C 1
ATOM 780 O O . ILE A 1 101 ? -2.968 -5.991 -1.568 1.00 98.19 101 ILE A O 1
ATOM 784 N N . VAL A 1 102 ? -0.967 -6.500 -2.445 1.00 98.25 102 VAL A N 1
ATOM 785 C CA . VAL A 1 102 ? -1.233 -5.902 -3.764 1.00 98.25 102 VAL A CA 1
ATOM 786 C C . VAL A 1 102 ? -2.462 -6.545 -4.410 1.00 98.25 102 VAL A C 1
ATOM 788 O O . VAL A 1 102 ? -3.374 -5.827 -4.801 1.00 98.25 102 VAL A O 1
ATOM 791 N N . GLU A 1 103 ? -2.530 -7.877 -4.461 1.00 97.88 103 GLU A N 1
ATOM 792 C CA . GLU A 1 103 ? -3.693 -8.594 -5.004 1.00 97.88 103 GLU A CA 1
ATOM 793 C C . GLU A 1 103 ? -4.992 -8.233 -4.277 1.00 97.88 103 GLU A C 1
ATOM 795 O O . GLU A 1 103 ? -6.000 -7.965 -4.926 1.00 97.88 103 GLU A O 1
ATOM 800 N N . ILE A 1 104 ? -4.967 -8.198 -2.940 1.00 98.00 104 ILE A N 1
ATOM 801 C CA . ILE A 1 104 ? -6.141 -7.855 -2.127 1.00 98.00 104 ILE A CA 1
ATOM 802 C C . ILE A 1 104 ? -6.610 -6.428 -2.432 1.00 98.00 104 ILE A C 1
ATOM 804 O O . ILE A 1 104 ? -7.796 -6.210 -2.658 1.00 98.00 104 ILE A O 1
ATOM 808 N N . LEU A 1 105 ? -5.692 -5.458 -2.463 1.00 97.75 105 LEU A N 1
ATOM 809 C CA . LEU A 1 105 ? -6.026 -4.056 -2.721 1.00 97.75 105 LEU A CA 1
ATOM 810 C C . LEU A 1 105 ? -6.607 -3.860 -4.130 1.00 97.75 105 LEU A C 1
ATOM 812 O O . LEU A 1 105 ? -7.613 -3.170 -4.286 1.00 97.75 105 LEU A O 1
ATOM 816 N N . LEU A 1 106 ? -6.018 -4.504 -5.143 1.00 97.38 106 LEU A N 1
ATOM 817 C CA . LEU A 1 106 ? -6.502 -4.441 -6.527 1.00 97.38 106 LEU A CA 1
ATOM 818 C C . LEU A 1 106 ? -7.853 -5.133 -6.717 1.00 97.38 106 LEU A C 1
ATOM 820 O O . LEU A 1 106 ? -8.641 -4.699 -7.552 1.00 97.38 106 LEU A O 1
ATOM 824 N N . ALA A 1 107 ? -8.136 -6.187 -5.947 1.00 97.19 107 ALA A N 1
ATOM 825 C CA . ALA A 1 107 ? -9.433 -6.856 -5.976 1.00 97.19 107 ALA A CA 1
ATOM 826 C C . ALA A 1 107 ? -10.570 -5.964 -5.448 1.00 97.19 107 ALA A C 1
ATOM 828 O O . ALA A 1 107 ? -11.715 -6.143 -5.856 1.00 97.19 107 ALA A O 1
ATOM 829 N N . VAL A 1 108 ? -10.264 -5.013 -4.557 1.00 97.25 108 VAL A N 1
ATOM 830 C CA . VAL A 1 108 ? -11.237 -4.030 -4.050 1.00 97.25 108 VAL A CA 1
ATOM 831 C C . VAL A 1 108 ? -11.454 -2.923 -5.069 1.00 97.25 108 VAL A C 1
ATOM 833 O O . VAL A 1 108 ? -12.590 -2.634 -5.435 1.00 97.25 108 VAL A O 1
ATOM 836 N N . ASN A 1 109 ? -10.365 -2.294 -5.515 1.00 96.69 109 ASN A N 1
ATOM 837 C CA . ASN A 1 109 ? -10.427 -1.258 -6.530 1.00 96.69 109 ASN A CA 1
ATOM 838 C C . ASN A 1 109 ? -9.143 -1.257 -7.383 1.00 96.69 109 ASN A C 1
ATOM 840 O O . ASN A 1 109 ? -8.105 -0.797 -6.907 1.00 96.69 109 ASN A O 1
ATOM 844 N N . PRO A 1 110 ? -9.188 -1.699 -8.652 1.00 96.00 110 PRO A N 1
ATOM 845 C CA . PRO A 1 110 ? -8.020 -1.677 -9.530 1.00 96.00 110 PRO A CA 1
ATOM 846 C C . PRO A 1 110 ? -7.603 -0.256 -9.948 1.00 96.00 110 PRO A C 1
ATOM 848 O O . PRO A 1 110 ? -6.429 -0.023 -10.238 1.00 96.00 110 PRO A O 1
ATOM 851 N N . SER A 1 111 ? -8.505 0.737 -9.908 1.00 95.75 111 SER A N 1
ATOM 852 C CA . SER A 1 111 ? -8.201 2.107 -10.353 1.00 95.75 111 SER A CA 1
ATOM 853 C C . SER A 1 111 ? -7.160 2.814 -9.479 1.00 95.75 111 SER A C 1
ATOM 855 O O . SER A 1 111 ? -6.567 3.808 -9.899 1.00 95.75 111 SER A O 1
ATOM 857 N N . ILE A 1 112 ? -6.882 2.303 -8.275 1.00 96.00 112 ILE A N 1
ATOM 858 C CA . ILE A 1 112 ? -5.841 2.839 -7.386 1.00 96.00 112 ILE A CA 1
ATOM 859 C C . ILE A 1 112 ? -4.418 2.656 -7.959 1.00 96.00 112 ILE A C 1
ATOM 861 O O . ILE A 1 112 ? -3.465 3.240 -7.437 1.00 96.00 112 ILE A O 1
ATOM 865 N N . CYS A 1 113 ? -4.259 1.899 -9.056 1.00 95.50 113 CYS A N 1
ATOM 866 C CA . CYS A 1 113 ? -3.043 1.858 -9.876 1.00 95.50 113 CYS A CA 1
ATOM 867 C C . CYS A 1 113 ? -2.647 3.221 -10.467 1.00 95.50 113 CYS A C 1
ATOM 869 O O . CYS A 1 113 ? -1.468 3.421 -10.764 1.00 95.50 113 CYS A O 1
ATOM 871 N N . TYR A 1 114 ? -3.597 4.146 -10.622 1.00 96.00 114 TYR A N 1
ATOM 872 C CA . TYR A 1 114 ? -3.377 5.477 -11.203 1.00 96.00 114 TYR A CA 1
ATOM 873 C C . TYR A 1 114 ? -3.209 6.576 -10.144 1.00 96.00 114 TYR A C 1
ATOM 875 O O . TYR A 1 114 ? -3.072 7.752 -10.472 1.00 96.00 114 TYR A O 1
ATOM 883 N N . THR A 1 115 ? -3.212 6.228 -8.854 1.00 95.62 115 THR A N 1
ATOM 884 C CA . THR A 1 115 ? -2.989 7.208 -7.787 1.00 95.62 115 THR A CA 1
ATOM 885 C C . THR A 1 115 ? -1.559 7.735 -7.852 1.00 95.62 115 THR A C 1
ATOM 887 O O . THR A 1 115 ? -0.617 6.949 -7.914 1.00 95.62 115 THR A O 1
ATOM 890 N N . HIS A 1 116 ? -1.392 9.056 -7.780 1.00 94.31 116 HIS A N 1
ATOM 891 C CA . HIS A 1 116 ? -0.081 9.703 -7.758 1.00 94.31 116 HIS A CA 1
ATOM 892 C C . HIS A 1 116 ? 0.339 10.089 -6.335 1.00 94.31 116 HIS A C 1
ATOM 894 O O . HIS A 1 116 ? -0.409 10.761 -5.615 1.00 94.31 116 HIS A O 1
ATOM 900 N N . ASP A 1 117 ? 1.561 9.711 -5.963 1.00 94.81 117 ASP A N 1
ATOM 901 C CA . ASP A 1 117 ? 2.238 10.211 -4.768 1.00 94.81 117 ASP A CA 1
ATOM 902 C C . ASP A 1 117 ? 2.739 11.662 -4.950 1.00 94.81 117 ASP A C 1
ATOM 904 O O . ASP A 1 117 ? 2.545 12.296 -5.991 1.00 94.81 117 ASP A O 1
ATOM 908 N N . GLN A 1 118 ? 3.385 12.221 -3.925 1.00 92.38 118 GLN A N 1
ATOM 909 C CA . GLN A 1 118 ? 3.907 13.594 -3.930 1.00 92.38 118 GLN A CA 1
ATOM 910 C C . GLN A 1 118 ? 4.949 13.860 -5.029 1.00 92.38 118 GLN A C 1
ATOM 912 O O . GLN A 1 118 ? 5.134 15.006 -5.430 1.00 92.38 118 GLN A O 1
ATOM 917 N N . ASP A 1 119 ? 5.629 12.817 -5.509 1.00 90.00 119 ASP A N 1
ATOM 918 C CA . ASP A 1 119 ? 6.630 12.895 -6.571 1.00 90.00 119 ASP A CA 1
ATOM 919 C C . ASP A 1 119 ? 6.004 12.572 -7.948 1.00 90.00 119 ASP A C 1
ATOM 921 O O . ASP A 1 119 ? 6.712 12.407 -8.951 1.00 90.00 119 ASP A O 1
ATOM 925 N N . GLY A 1 120 ? 4.674 12.435 -7.994 1.00 92.94 120 GLY A N 1
ATOM 926 C CA . GLY A 1 120 ? 3.879 12.015 -9.143 1.00 92.94 120 GLY A CA 1
ATOM 927 C C . GLY A 1 120 ? 4.127 10.579 -9.585 1.00 92.94 120 GLY A C 1
ATOM 928 O O . GLY A 1 120 ? 3.814 10.233 -10.724 1.00 92.94 120 GLY A O 1
ATOM 929 N N . LYS A 1 121 ? 4.718 9.740 -8.733 1.00 95.06 121 LYS A N 1
ATOM 930 C CA . LYS A 1 121 ? 4.884 8.315 -9.018 1.00 95.06 121 LYS A CA 1
ATOM 931 C C . LYS A 1 121 ? 3.571 7.597 -8.750 1.00 95.06 121 LYS A C 1
ATOM 933 O O . LYS A 1 121 ? 2.818 7.982 -7.868 1.00 95.06 121 LYS A O 1
ATOM 938 N N . THR A 1 122 ? 3.339 6.542 -9.516 1.00 96.81 122 THR A N 1
ATOM 939 C CA . THR A 1 122 ? 2.225 5.607 -9.322 1.00 96.81 122 THR A CA 1
ATOM 940 C C . THR A 1 122 ? 2.762 4.333 -8.665 1.00 96.81 122 THR A C 1
ATOM 942 O O . THR A 1 122 ? 3.985 4.122 -8.664 1.00 96.81 122 THR A O 1
ATOM 945 N N . PRO A 1 123 ? 1.914 3.425 -8.154 1.00 97.19 123 PRO A N 1
ATOM 946 C CA . PRO A 1 123 ? 2.379 2.161 -7.585 1.00 97.19 123 PR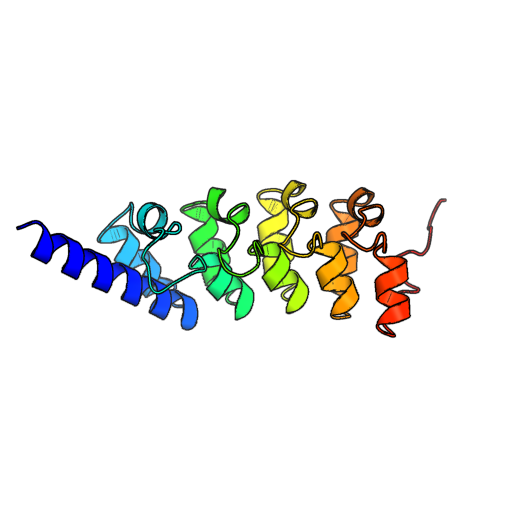O A CA 1
ATOM 947 C C . PRO A 1 123 ? 3.227 1.326 -8.557 1.00 97.19 123 PRO A C 1
ATOM 949 O O . PRO A 1 123 ? 4.197 0.696 -8.139 1.00 97.19 123 PRO A O 1
ATOM 952 N N . VAL A 1 124 ? 2.937 1.398 -9.862 1.00 95.69 124 VAL A N 1
ATOM 953 C CA . VAL A 1 124 ? 3.730 0.767 -10.936 1.00 95.69 124 VAL A CA 1
ATOM 954 C C . VAL A 1 124 ? 5.148 1.340 -10.989 1.00 95.69 124 VAL A C 1
ATOM 956 O O . VAL A 1 124 ? 6.125 0.590 -10.994 1.00 95.69 124 VAL A O 1
ATOM 959 N N . HIS A 1 125 ? 5.284 2.669 -10.963 1.00 95.06 125 HIS A N 1
ATOM 960 C CA . HIS A 1 125 ? 6.591 3.327 -10.900 1.00 95.06 125 HIS A CA 1
ATOM 961 C C . HIS A 1 125 ? 7.363 2.937 -9.636 1.00 95.06 125 HIS A C 1
ATOM 963 O O . HIS A 1 125 ? 8.570 2.700 -9.692 1.00 95.06 125 HIS A O 1
ATOM 969 N N . VAL A 1 126 ? 6.675 2.854 -8.495 1.00 95.81 126 VAL A N 1
ATOM 970 C CA . VAL A 1 126 ? 7.286 2.467 -7.221 1.00 95.81 126 VAL A CA 1
ATOM 971 C C . VAL A 1 126 ? 7.762 1.013 -7.248 1.00 95.81 126 VAL A C 1
ATOM 973 O O . VAL A 1 126 ? 8.903 0.761 -6.859 1.00 95.81 126 VAL A O 1
ATOM 976 N N . ALA A 1 127 ? 6.960 0.073 -7.753 1.00 95.44 127 ALA A N 1
ATOM 977 C CA . ALA A 1 127 ? 7.370 -1.323 -7.922 1.00 95.44 127 ALA A CA 1
ATOM 978 C C . ALA A 1 127 ? 8.610 -1.438 -8.824 1.00 95.44 127 ALA A C 1
ATOM 980 O O . ALA A 1 127 ? 9.577 -2.112 -8.468 1.00 95.44 127 ALA A O 1
ATOM 981 N N . ALA A 1 128 ? 8.621 -0.708 -9.944 1.00 93.19 128 ALA A N 1
ATOM 982 C CA . ALA A 1 128 ? 9.742 -0.662 -10.877 1.00 93.19 128 ALA A CA 1
ATOM 983 C C . ALA A 1 128 ? 11.027 -0.106 -10.254 1.00 93.19 128 ALA A C 1
ATOM 985 O O . ALA A 1 128 ? 12.082 -0.707 -10.409 1.00 93.19 128 ALA A O 1
ATOM 986 N N . ILE A 1 129 ? 10.964 1.005 -9.514 1.00 93.19 129 ILE A N 1
ATOM 987 C CA . ILE A 1 129 ? 12.143 1.588 -8.846 1.00 93.19 129 ILE A CA 1
ATOM 988 C C . ILE A 1 129 ? 12.739 0.620 -7.816 1.00 93.19 129 ILE A C 1
ATOM 990 O O . ILE A 1 129 ? 13.961 0.540 -7.682 1.00 93.19 129 ILE A O 1
ATOM 994 N N . ASN A 1 130 ? 11.881 -0.108 -7.098 1.00 93.19 130 ASN A N 1
ATOM 995 C CA . ASN A 1 130 ? 12.288 -1.036 -6.043 1.00 93.19 130 ASN A CA 1
ATOM 996 C C . ASN A 1 130 ? 12.620 -2.448 -6.560 1.00 93.19 130 ASN A C 1
ATOM 998 O O . ASN A 1 130 ? 12.968 -3.306 -5.755 1.00 93.19 130 ASN A O 1
ATOM 1002 N N . GLY A 1 131 ? 12.519 -2.708 -7.869 1.00 91.75 131 GLY A N 1
ATOM 1003 C CA . GLY A 1 131 ? 12.825 -4.023 -8.444 1.00 91.75 131 GLY A CA 1
ATOM 1004 C C . GLY A 1 131 ? 11.815 -5.118 -8.099 1.00 91.75 131 GLY A C 1
ATOM 1005 O O . GLY A 1 131 ? 12.144 -6.298 -8.155 1.00 91.75 131 GLY A O 1
ATOM 1006 N N . GLN A 1 132 ? 10.587 -4.749 -7.733 1.00 94.56 132 GLN A N 1
ATOM 1007 C CA . GLN A 1 132 ? 9.552 -5.693 -7.312 1.00 94.56 132 GLN A CA 1
ATOM 1008 C C . GLN A 1 132 ? 8.840 -6.280 -8.537 1.00 94.56 132 GLN A C 1
ATOM 1010 O O . GLN A 1 132 ? 7.726 -5.883 -8.875 1.00 94.56 132 GLN A O 1
ATOM 1015 N N . ILE A 1 133 ? 9.513 -7.205 -9.228 1.00 91.06 133 ILE A N 1
ATOM 1016 C CA . ILE A 1 133 ? 9.105 -7.722 -10.546 1.00 91.06 133 ILE A CA 1
ATOM 1017 C C . ILE A 1 133 ? 7.730 -8.396 -10.516 1.00 91.06 133 ILE A C 1
ATOM 1019 O O . ILE A 1 133 ? 6.884 -8.087 -11.351 1.00 91.06 133 ILE A O 1
ATOM 1023 N N . GLU A 1 134 ? 7.466 -9.257 -9.533 1.00 93.25 134 GLU A N 1
ATOM 1024 C CA . GLU A 1 134 ? 6.187 -9.979 -9.437 1.00 93.25 134 GLU A CA 1
ATOM 1025 C C . GLU A 1 134 ? 5.009 -9.051 -9.124 1.00 93.25 134 GLU A C 1
ATOM 1027 O O . GLU A 1 134 ? 3.919 -9.184 -9.687 1.00 93.25 134 GLU A O 1
ATOM 1032 N N . VAL A 1 135 ? 5.240 -8.042 -8.281 1.00 96.06 135 VAL A N 1
ATOM 1033 C CA . VAL A 1 135 ? 4.262 -6.977 -8.044 1.00 96.06 135 VAL A CA 1
ATOM 1034 C C . VAL A 1 135 ? 4.020 -6.189 -9.324 1.00 96.06 135 VAL A C 1
ATOM 1036 O O . VAL A 1 135 ? 2.870 -5.948 -9.680 1.00 96.06 135 VAL A O 1
ATOM 1039 N N . LEU A 1 136 ? 5.087 -5.787 -10.016 1.00 94.31 136 LEU A N 1
ATOM 1040 C CA . LEU A 1 136 ? 4.990 -5.016 -11.247 1.00 94.31 136 LEU A CA 1
ATOM 1041 C C . LEU A 1 136 ? 4.201 -5.783 -12.316 1.00 94.31 136 LEU A C 1
ATOM 1043 O O . LEU A 1 136 ? 3.287 -5.225 -12.918 1.00 94.31 136 LEU A O 1
ATOM 1047 N N . ARG A 1 137 ? 4.498 -7.074 -12.493 1.00 92.75 137 ARG A N 1
ATOM 1048 C CA . ARG A 1 137 ? 3.765 -7.981 -13.382 1.00 92.75 137 ARG A CA 1
ATOM 1049 C C . ARG A 1 137 ? 2.286 -8.042 -13.011 1.00 92.75 137 ARG A C 1
ATOM 1051 O O . ARG A 1 137 ? 1.435 -7.956 -13.888 1.00 92.75 137 ARG A O 1
ATOM 1058 N N . THR A 1 138 ? 1.976 -8.162 -11.724 1.00 95.31 138 THR A N 1
ATOM 1059 C CA . THR A 1 138 ? 0.592 -8.239 -11.237 1.00 95.31 138 THR A CA 1
ATOM 1060 C C . THR A 1 138 ? -0.168 -6.941 -11.486 1.00 95.31 138 THR A C 1
ATOM 1062 O O . THR A 1 138 ? -1.270 -6.980 -12.024 1.00 95.31 138 THR A O 1
ATOM 1065 N N . LEU A 1 139 ? 0.439 -5.791 -11.182 1.00 95.44 139 LEU A N 1
ATOM 1066 C CA . LEU A 1 139 ? -0.153 -4.480 -11.453 1.00 95.44 139 LEU A CA 1
ATOM 1067 C C . LEU A 1 139 ? -0.457 -4.302 -12.943 1.00 95.44 139 LEU A C 1
ATOM 1069 O O . LEU A 1 139 ? -1.565 -3.918 -13.291 1.00 95.44 139 LEU A O 1
ATOM 1073 N N . LEU A 1 140 ? 0.498 -4.630 -13.817 1.00 93.31 140 LEU A N 1
ATOM 1074 C CA . LEU A 1 140 ? 0.335 -4.487 -15.267 1.00 93.31 140 LEU A CA 1
ATOM 1075 C C . LEU A 1 140 ? -0.581 -5.545 -15.885 1.00 93.31 140 LEU A C 1
ATOM 1077 O O . LEU A 1 140 ? -1.138 -5.317 -16.952 1.00 93.31 140 LEU A O 1
ATOM 1081 N N . LYS A 1 141 ? -0.762 -6.692 -15.229 1.00 93.38 141 LYS A N 1
ATOM 1082 C CA . LYS A 1 141 ? -1.754 -7.689 -15.635 1.00 93.38 141 LYS A CA 1
ATOM 1083 C C . LYS A 1 141 ? -3.178 -7.204 -15.365 1.00 93.38 141 LYS A C 1
ATOM 1085 O O . LYS A 1 141 ? -4.062 -7.484 -16.168 1.00 93.38 141 LYS A O 1
ATOM 1090 N N . VAL A 1 142 ? -3.398 -6.528 -14.236 1.00 94.75 142 VAL A N 1
ATOM 1091 C CA . VAL A 1 142 ? -4.716 -5.988 -13.865 1.00 94.75 142 VAL A CA 1
ATOM 1092 C C . VAL A 1 142 ? -5.001 -4.697 -14.632 1.00 94.75 142 VAL A C 1
ATOM 1094 O O . VAL A 1 142 ? -6.058 -4.572 -15.236 1.00 94.75 142 VAL A O 1
ATOM 1097 N N . GLU A 1 143 ? -4.035 -3.779 -14.672 1.00 94.94 143 GLU A N 1
ATOM 1098 C CA . GLU A 1 143 ? -4.135 -2.479 -15.339 1.00 94.94 143 GLU A CA 1
ATOM 1099 C C . GLU A 1 143 ? -2.934 -2.250 -16.279 1.00 94.94 143 GLU A C 1
ATOM 1101 O O . GLU A 1 143 ? -1.969 -1.565 -15.922 1.00 94.94 143 GLU A O 1
ATOM 1106 N N . PRO A 1 144 ? -2.965 -2.788 -17.514 1.00 91.12 144 PRO A N 1
ATOM 1107 C CA . PRO A 1 144 ? -1.863 -2.637 -18.469 1.00 91.12 144 PRO A CA 1
ATOM 1108 C C . PRO A 1 144 ? -1.575 -1.180 -18.843 1.00 91.12 144 PRO A C 1
ATOM 1110 O O . PRO A 1 144 ? -0.432 -0.818 -19.130 1.00 91.12 144 PRO A O 1
ATOM 1113 N N . GLN A 1 145 ? -2.604 -0.323 -18.837 1.00 91.50 145 GLN A N 1
ATOM 1114 C CA . GLN A 1 145 ? -2.462 1.081 -19.227 1.00 91.50 145 GLN A CA 1
ATOM 1115 C C . GLN A 1 145 ? -1.615 1.878 -18.226 1.00 91.50 145 GLN A C 1
ATOM 1117 O O . GLN A 1 145 ? -0.957 2.839 -18.622 1.00 91.50 145 GLN A O 1
ATOM 1122 N N . ALA A 1 146 ? -1.517 1.420 -16.972 1.00 91.44 146 ALA A N 1
ATOM 1123 C CA . ALA A 1 146 ? -0.675 2.037 -15.952 1.00 91.44 146 ALA A CA 1
ATOM 1124 C C . ALA A 1 146 ? 0.831 2.020 -16.305 1.00 91.44 146 ALA A C 1
ATOM 1126 O O . ALA A 1 146 ? 1.606 2.781 -15.725 1.00 91.44 146 ALA A O 1
ATOM 1127 N N . ALA A 1 147 ? 1.267 1.208 -17.281 1.00 89.38 147 ALA A N 1
ATOM 1128 C CA . ALA A 1 147 ? 2.631 1.248 -17.822 1.00 89.38 147 ALA A CA 1
ATOM 1129 C C . ALA A 1 147 ? 2.966 2.560 -18.556 1.00 89.38 147 ALA A C 1
ATOM 1131 O O . ALA A 1 147 ? 4.141 2.931 -18.653 1.00 89.38 147 ALA A O 1
ATOM 1132 N N . TRP A 1 148 ? 1.954 3.236 -19.105 1.00 89.12 148 TRP A N 1
ATOM 1133 C CA . TRP A 1 148 ? 2.119 4.454 -19.903 1.00 89.12 148 TRP A CA 1
ATOM 1134 C C . TRP A 1 148 ? 2.132 5.728 -19.069 1.00 89.12 148 TRP A C 1
ATOM 1136 O O . TRP A 1 148 ? 2.476 6.793 -19.593 1.00 89.12 148 TRP A O 1
ATOM 1146 N N . GLU A 1 149 ? 1.806 5.611 -17.783 1.00 92.06 149 GLU A N 1
ATOM 1147 C CA . GLU A 1 149 ? 1.865 6.714 -16.842 1.00 92.06 149 GLU A CA 1
ATOM 1148 C C . GLU A 1 149 ? 3.266 7.319 -16.786 1.00 92.06 149 GLU A C 1
ATOM 1150 O O . GLU A 1 149 ? 4.290 6.668 -17.029 1.00 92.06 149 GLU A O 1
ATOM 1155 N N . ARG A 1 150 ? 3.304 8.614 -16.475 1.00 90.12 150 ARG A N 1
ATOM 1156 C CA . ARG A 1 150 ? 4.545 9.381 -16.400 1.00 90.12 150 ARG A CA 1
ATOM 1157 C C . ARG A 1 150 ? 4.680 10.007 -15.030 1.00 90.12 150 ARG A C 1
ATOM 1159 O O . ARG A 1 150 ? 3.759 10.632 -14.518 1.00 90.12 150 ARG A O 1
ATOM 1166 N N . THR A 1 151 ? 5.870 9.869 -14.465 1.00 90.44 151 THR A N 1
ATOM 1167 C CA . THR A 1 151 ? 6.269 10.635 -13.278 1.00 90.44 151 THR A CA 1
ATOM 1168 C C . THR A 1 151 ? 6.361 12.134 -13.589 1.00 90.44 151 THR A C 1
ATOM 1170 O O . THR A 1 151 ? 6.414 12.522 -14.758 1.00 90.44 151 THR A O 1
ATOM 1173 N N . ILE A 1 152 ? 6.492 12.988 -12.563 1.00 89.25 152 ILE A N 1
ATOM 1174 C CA . ILE A 1 152 ? 6.740 14.437 -12.753 1.00 89.25 152 ILE A CA 1
ATOM 1175 C C . ILE A 1 152 ? 7.965 14.689 -13.647 1.00 89.25 152 ILE A C 1
ATOM 1177 O O . ILE A 1 152 ? 7.978 15.617 -14.449 1.00 89.25 152 ILE A O 1
ATOM 1181 N N . GLY A 1 153 ? 8.989 13.835 -13.555 1.00 85.31 153 GLY A N 1
ATOM 1182 C CA . GLY A 1 153 ? 10.183 13.908 -14.401 1.00 85.31 153 GLY A CA 1
ATOM 1183 C C . GLY A 1 153 ? 10.002 13.363 -15.823 1.00 85.31 153 GLY A C 1
ATOM 1184 O O . GLY A 1 153 ? 10.996 13.178 -16.517 1.00 85.31 153 GLY A O 1
ATOM 1185 N N . GLY A 1 154 ? 8.779 13.022 -16.242 1.00 87.81 154 GLY A N 1
ATOM 1186 C CA . GLY A 1 154 ? 8.462 12.465 -17.561 1.00 87.81 154 GLY A CA 1
ATOM 1187 C C . GLY A 1 154 ? 8.889 11.007 -17.773 1.00 87.81 154 GLY A C 1
ATOM 1188 O O . GLY A 1 154 ? 8.615 10.435 -18.827 1.00 87.81 154 GLY A O 1
ATOM 1189 N N . GLY A 1 155 ? 9.546 10.388 -16.789 1.00 87.19 155 GLY A N 1
ATOM 1190 C CA . GLY A 1 155 ? 9.980 8.996 -16.868 1.00 87.19 155 GLY A CA 1
ATOM 1191 C C . GLY A 1 155 ? 8.796 8.035 -16.809 1.00 87.19 155 GLY A C 1
ATOM 1192 O O . GLY A 1 155 ? 7.950 8.179 -15.925 1.00 87.19 155 GLY A O 1
ATOM 1193 N N . THR A 1 156 ? 8.777 7.063 -17.725 1.00 89.00 156 THR A N 1
ATOM 1194 C CA . THR A 1 156 ? 7.856 5.912 -17.699 1.00 89.00 156 THR A CA 1
ATOM 1195 C C . THR A 1 156 ? 8.436 4.770 -16.866 1.00 89.00 156 THR A C 1
ATOM 1197 O O . THR A 1 156 ? 9.622 4.774 -16.522 1.00 89.00 156 THR A O 1
ATOM 1200 N N . VAL A 1 157 ? 7.631 3.738 -16.613 1.00 87.75 157 VAL A N 1
ATOM 1201 C CA . VAL A 1 157 ? 8.058 2.522 -15.907 1.00 87.75 157 VAL A CA 1
ATOM 1202 C C . VAL A 1 157 ? 9.349 1.908 -16.477 1.00 87.75 157 VAL A C 1
ATOM 1204 O O . VAL A 1 157 ? 10.282 1.647 -15.723 1.00 87.75 157 VAL A O 1
ATOM 1207 N N . LEU A 1 158 ? 9.470 1.785 -17.804 1.00 85.12 158 LEU A N 1
ATOM 1208 C CA . LEU A 1 158 ? 10.657 1.232 -18.472 1.00 85.12 158 LEU A CA 1
ATOM 1209 C C . LEU A 1 158 ? 11.910 2.082 -18.237 1.00 85.12 158 LEU A C 1
ATOM 1211 O O . LEU A 1 158 ? 12.977 1.543 -17.939 1.00 85.12 158 LEU A O 1
ATOM 1215 N N . HIS A 1 159 ? 11.779 3.411 -18.323 1.00 85.94 159 HIS A N 1
ATOM 1216 C CA . HIS A 1 159 ? 12.887 4.324 -18.035 1.00 85.94 159 HIS A CA 1
ATOM 1217 C C . HIS A 1 159 ? 13.399 4.127 -16.604 1.00 85.94 159 HIS A C 1
ATOM 1219 O O . HIS A 1 159 ? 14.609 4.122 -16.375 1.00 85.94 159 HIS A O 1
ATOM 1225 N N . LEU A 1 160 ? 12.486 3.947 -15.644 1.00 86.75 160 LEU A N 1
ATOM 1226 C CA . LEU A 1 160 ? 12.834 3.733 -14.242 1.00 86.75 160 LEU A CA 1
ATOM 1227 C C . LEU A 1 16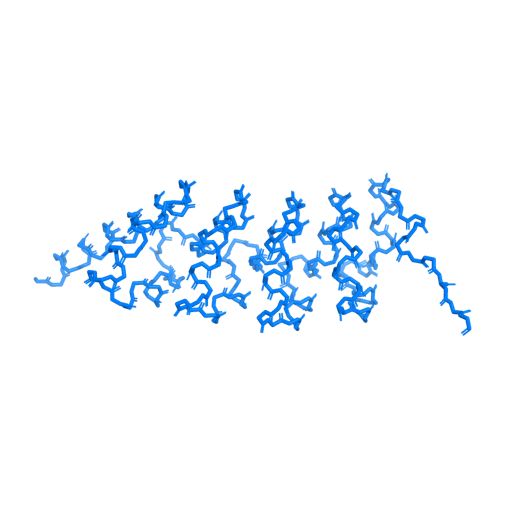0 ? 13.505 2.375 -14.019 1.00 86.75 160 LEU A C 1
ATOM 1229 O O . LEU A 1 160 ? 14.522 2.331 -13.330 1.00 86.75 160 LEU A O 1
ATOM 1233 N N . CYS A 1 161 ? 13.016 1.300 -14.642 1.00 86.31 161 CYS A N 1
ATOM 1234 C CA . CYS A 1 161 ? 13.647 -0.018 -14.551 1.00 86.31 161 CYS A CA 1
ATOM 1235 C C . CYS A 1 161 ? 15.107 0.027 -15.019 1.00 86.31 161 CYS A C 1
ATOM 1237 O O . CYS A 1 161 ? 16.004 -0.397 -14.292 1.00 86.31 161 CYS A O 1
ATOM 1239 N N . VAL A 1 162 ? 15.368 0.628 -16.185 1.00 86.00 162 VAL A N 1
ATOM 1240 C CA . VAL A 1 162 ? 16.732 0.761 -16.725 1.00 86.00 162 VAL A CA 1
ATOM 1241 C C . VAL A 1 162 ? 17.595 1.653 -15.830 1.00 86.00 162 VAL A C 1
ATOM 1243 O O . VAL A 1 162 ? 18.708 1.272 -15.465 1.00 86.00 162 VAL A O 1
ATOM 1246 N N . LYS A 1 163 ? 17.078 2.819 -15.418 1.00 85.50 163 LYS A N 1
ATOM 1247 C CA . LYS A 1 163 ? 17.796 3.770 -14.553 1.00 85.50 163 LYS A CA 1
ATOM 1248 C C . LYS A 1 163 ? 18.224 3.141 -13.226 1.00 85.50 163 LYS A C 1
ATOM 1250 O O . LYS A 1 163 ? 19.319 3.423 -12.742 1.00 85.50 163 LYS A O 1
ATOM 1255 N N . HIS A 1 164 ? 17.374 2.297 -12.647 1.00 83.94 164 HIS A N 1
ATOM 1256 C CA . HIS A 1 164 ? 17.620 1.629 -11.370 1.00 83.94 164 HIS A CA 1
ATOM 1257 C C . HIS A 1 164 ? 18.246 0.232 -11.519 1.00 83.94 164 HIS A C 1
ATOM 1259 O O . HIS A 1 164 ? 18.385 -0.469 -10.520 1.00 83.94 164 HIS A O 1
ATOM 1265 N N . LYS A 1 165 ? 18.682 -0.147 -12.733 1.00 83.06 165 LYS A N 1
ATOM 1266 C CA . LYS A 1 165 ? 19.329 -1.436 -13.049 1.00 83.06 165 LYS A CA 1
ATOM 1267 C C . LYS A 1 165 ? 18.475 -2.658 -12.684 1.00 83.06 165 LYS A C 1
ATOM 1269 O O . LYS A 1 165 ? 19.002 -3.680 -12.256 1.00 83.06 165 LYS A O 1
ATOM 1274 N N . GLN A 1 166 ? 17.163 -2.546 -12.862 1.00 80.00 166 GLN A N 1
ATOM 1275 C CA . GLN A 1 166 ? 16.211 -3.626 -12.627 1.00 80.00 166 GLN A CA 1
ATOM 1276 C C . GLN A 1 166 ? 16.002 -4.434 -13.912 1.00 80.00 166 GLN A C 1
ATOM 1278 O O . GLN A 1 166 ? 15.791 -3.867 -14.987 1.00 80.00 166 GLN A O 1
ATOM 1283 N N . ILE A 1 167 ? 16.072 -5.761 -13.808 1.00 63.84 167 ILE A N 1
ATOM 1284 C CA . ILE A 1 167 ? 15.905 -6.681 -14.940 1.00 63.84 167 ILE A CA 1
ATOM 1285 C C . ILE A 1 167 ? 14.402 -6.886 -15.172 1.00 63.84 167 ILE A C 1
ATOM 1287 O O . ILE A 1 167 ? 13.730 -7.480 -14.338 1.00 63.84 167 ILE A O 1
ATOM 1291 N N . VAL A 1 168 ? 13.870 -6.386 -16.292 1.00 63.97 168 VAL A N 1
ATOM 1292 C CA . VAL A 1 168 ? 12.423 -6.434 -16.611 1.00 63.97 168 VAL A CA 1
ATOM 1293 C C . VAL A 1 168 ? 12.096 -7.079 -17.957 1.00 63.97 168 VAL A C 1
ATOM 1295 O O . VAL A 1 168 ? 10.986 -6.900 -18.455 1.00 63.97 168 VAL A O 1
ATOM 1298 N N . PHE A 1 169 ? 13.035 -7.825 -18.551 1.00 55.09 169 PHE A N 1
ATOM 1299 C CA . PHE A 1 169 ? 12.865 -8.413 -19.889 1.00 55.09 169 PHE A CA 1
ATOM 1300 C C . PHE A 1 169 ? 11.570 -9.233 -20.023 1.00 55.09 169 PHE A C 1
ATOM 1302 O O . PHE A 1 169 ? 10.918 -9.161 -21.052 1.00 55.09 169 PHE A O 1
ATOM 1309 N N . GLU A 1 170 ? 11.122 -9.894 -18.954 1.00 56.84 170 GLU A N 1
ATOM 1310 C CA . GLU A 1 170 ? 9.906 -10.721 -18.964 1.00 56.84 170 GLU A CA 1
ATOM 1311 C C . GLU A 1 170 ? 8.594 -9.974 -18.669 1.00 56.84 170 GLU A C 1
ATOM 1313 O O . GLU A 1 170 ? 7.520 -10.573 -18.728 1.00 56.84 170 GLU A O 1
ATOM 1318 N N . VAL A 1 171 ? 8.648 -8.707 -18.247 1.00 62.12 171 VAL A N 1
ATOM 1319 C CA . VAL A 1 171 ? 7.447 -7.952 -17.835 1.00 62.12 171 VAL A CA 1
ATOM 1320 C C . VAL A 1 171 ? 6.786 -7.262 -19.028 1.00 62.12 171 VAL A C 1
ATOM 1322 O O . VAL A 1 171 ? 5.572 -7.086 -19.038 1.00 62.12 171 VAL A O 1
ATOM 1325 N N . PHE A 1 172 ? 7.581 -6.880 -20.029 1.00 64.56 172 PHE A N 1
ATOM 1326 C CA . PHE A 1 172 ? 7.135 -6.103 -21.190 1.00 64.56 172 PHE A CA 1
ATOM 1327 C C . PHE A 1 172 ? 7.260 -6.863 -22.511 1.00 64.56 172 PHE A C 1
ATOM 1329 O O . PHE A 1 172 ? 7.119 -6.250 -23.571 1.00 64.56 172 PHE A O 1
ATOM 1336 N N . ASP A 1 173 ? 7.532 -8.170 -22.461 1.00 55.47 173 ASP A N 1
ATOM 1337 C CA . ASP A 1 173 ? 7.554 -8.995 -23.663 1.00 55.47 173 ASP A CA 1
ATOM 1338 C C . ASP A 1 173 ? 6.146 -9.017 -24.265 1.00 55.47 173 ASP A C 1
ATOM 1340 O O . ASP A 1 173 ? 5.189 -9.541 -23.686 1.00 55.47 173 ASP A O 1
ATOM 1344 N N . ARG A 1 174 ? 6.015 -8.365 -25.422 1.00 49.31 174 ARG A N 1
ATOM 1345 C CA . ARG A 1 174 ? 4.800 -8.362 -26.227 1.00 49.31 174 ARG A CA 1
ATOM 1346 C C . ARG A 1 174 ? 4.597 -9.770 -26.775 1.00 49.31 1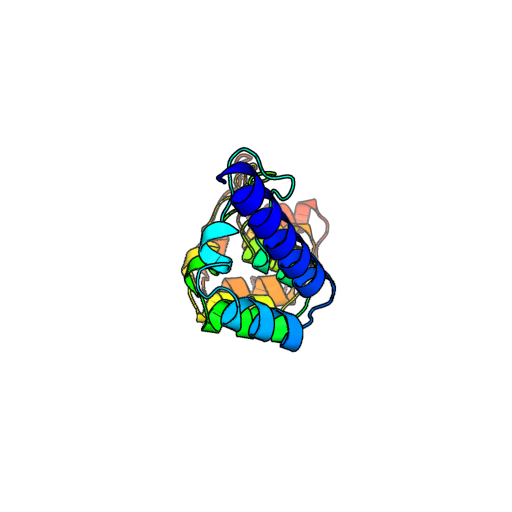74 ARG A C 1
ATOM 1348 O O . ARG A 1 174 ? 5.050 -10.073 -27.873 1.00 49.31 174 ARG A O 1
ATOM 1355 N N . ASN A 1 175 ? 3.873 -10.613 -26.049 1.00 43.41 175 ASN A N 1
ATOM 1356 C CA . ASN A 1 175 ? 3.137 -11.706 -26.681 1.00 43.41 175 ASN A CA 1
ATOM 1357 C C . ASN A 1 175 ? 1.881 -11.122 -27.347 1.00 43.41 175 ASN A C 1
ATOM 1359 O O . ASN A 1 175 ? 0.756 -11.411 -26.948 1.00 43.41 175 ASN A O 1
ATOM 1363 N N . ASP A 1 176 ? 2.105 -10.266 -28.346 1.00 42.19 176 ASP A N 1
ATOM 1364 C CA . ASP A 1 176 ? 1.108 -9.939 -29.359 1.00 42.19 176 ASP A CA 1
ATOM 1365 C C . ASP A 1 176 ? 1.121 -11.114 -30.352 1.00 42.19 176 ASP A C 1
ATOM 1367 O O . ASP A 1 176 ? 1.951 -11.163 -31.263 1.00 42.19 176 ASP A O 1
ATOM 1371 N N . GLY A 1 177 ? 0.276 -12.113 -30.085 1.00 38.09 177 GLY A N 1
ATOM 1372 C CA . GLY A 1 177 ? -0.076 -13.172 -31.036 1.00 38.09 177 GLY A CA 1
ATOM 1373 C C . GLY A 1 177 ? -1.196 -12.734 -31.965 1.00 38.09 177 GLY A C 1
ATOM 1374 O O . GLY A 1 177 ? -2.088 -11.993 -31.492 1.00 38.09 177 GLY A O 1
#

Secondary structure (DSSP, 8-state):
-HHHHHHHHHHHHHHHHHHHHHT-HHHHHHHHHH-TTHHHHTS--TT-S--S-HHHHHHHHT-HHHHHHHHHH-GGGGS---TTT---HHHHHHHHT-HHHHHHHHHH-GGGGG---TTS--HHHHHHHTT-HHHHHHHHHH-GGGGG---TT---HHHHHHHTT---TTTS-----